Protein AF-A0A8H9CF21-F1 (afdb_monomer_lite)

Radius of gyration: 27.63 Å; chains: 1; bounding box: 59×30×73 Å

Secondary structure (DSSP, 8-state):
------PPP------S-----------S-----EEEEEEE-TTS-EEEEEEEESS-EEEEE-EE-TTSS-EESSPPPTTSB-TT--B-EETTTEE--B-TTS-B-

Foldseek 3Di:
DDDDDDDDDDDDPDPDDDDDDDDDPPPDPDDWDKDWDWDADPVRATAKIWIDTPVDTDIAGWDADPPDRDTDSDHDDPQQADPVGHGQADPVPGGWDADPVGDTD

Sequence (105 aa):
MTYIFRLGIVNSTTTQPTIIKIKRNSIMNALELYHQTYTYDTSNNLTHLSHQANSNTWQQTIVIHPHNNRGTETPQSTTDFDTNGNLLTLNNIGTLRWHYNNTLN

Structure (mmCIF, N/CA/C/O backbone):
data_AF-A0A8H9CF21-F1
#
_entry.id   AF-A0A8H9CF21-F1
#
loop_
_atom_site.group_PDB
_atom_site.id
_atom_site.type_symbol
_atom_site.label_atom_id
_atom_site.label_alt_id
_atom_site.label_comp_id
_atom_site.label_asym_id
_atom_site.label_entity_id
_atom_site.label_seq_id
_atom_site.pdbx_PDB_ins_code
_atom_site.Cartn_x
_atom_site.Cartn_y
_atom_site.Cartn_z
_atom_site.occupancy
_atom_site.B_iso_or_equiv
_atom_site.auth_seq_id
_atom_site.auth_comp_id
_atom_site.auth_asym_id
_atom_site.auth_atom_id
_atom_site.pdbx_PDB_model_num
ATOM 1 N N . MET A 1 1 ? -38.215 2.826 19.247 1.00 36.28 1 MET A N 1
ATOM 2 C CA . MET A 1 1 ? -37.786 1.411 19.207 1.00 36.28 1 MET A CA 1
ATOM 3 C C . MET A 1 1 ? -38.054 0.777 20.555 1.00 36.28 1 MET A C 1
ATOM 5 O O . MET A 1 1 ? -37.335 1.040 21.510 1.00 36.28 1 MET A O 1
ATOM 9 N N . THR A 1 2 ? -39.161 0.043 20.645 1.00 25.80 2 THR A N 1
ATOM 10 C CA . THR A 1 2 ? -39.684 -0.534 21.889 1.00 25.80 2 THR A CA 1
ATOM 11 C C . THR A 1 2 ? -39.123 -1.939 22.060 1.00 25.80 2 THR A C 1
ATOM 13 O O . THR A 1 2 ? -39.404 -2.806 21.238 1.00 25.80 2 THR A O 1
ATOM 16 N N . TYR A 1 3 ? -38.337 -2.170 23.111 1.00 32.84 3 TYR A N 1
ATOM 17 C CA . TYR A 1 3 ? -37.845 -3.506 23.448 1.00 32.84 3 TYR A CA 1
ATOM 18 C C . TYR A 1 3 ? -38.689 -4.087 24.581 1.00 32.84 3 TYR A C 1
ATOM 20 O O . TYR A 1 3 ? -38.646 -3.614 25.715 1.00 32.84 3 TYR A O 1
ATOM 28 N N . ILE A 1 4 ? -39.482 -5.104 24.246 1.00 31.12 4 ILE A N 1
ATOM 29 C CA . ILE A 1 4 ? -40.265 -5.891 25.198 1.00 31.12 4 ILE A CA 1
ATOM 30 C C . ILE A 1 4 ? -39.349 -6.993 25.736 1.00 31.12 4 ILE A C 1
ATOM 32 O O . ILE A 1 4 ? -38.993 -7.917 25.007 1.00 31.12 4 ILE A O 1
ATOM 36 N N . PHE A 1 5 ? -38.972 -6.916 27.011 1.00 41.59 5 PHE A N 1
ATOM 37 C CA . PHE A 1 5 ? -38.285 -8.009 27.698 1.00 41.59 5 PHE A CA 1
ATOM 38 C C . PHE A 1 5 ? -39.333 -8.895 28.378 1.00 41.59 5 PHE A C 1
ATOM 40 O O . PHE A 1 5 ? -40.083 -8.428 29.235 1.00 41.59 5 PHE A O 1
ATOM 47 N N . ARG A 1 6 ? -39.416 -10.172 27.977 1.00 39.97 6 ARG A N 1
ATOM 48 C CA . ARG A 1 6 ? -40.271 -11.162 28.649 1.00 39.97 6 ARG A CA 1
ATOM 49 C C . ARG A 1 6 ? -39.769 -11.363 30.079 1.00 39.97 6 ARG A C 1
ATOM 51 O O . ARG A 1 6 ? -38.668 -11.865 30.289 1.00 39.97 6 ARG A O 1
ATOM 58 N N . LEU A 1 7 ? -40.595 -10.970 31.042 1.00 43.34 7 LEU A N 1
ATOM 59 C CA . LEU A 1 7 ? -40.376 -11.175 32.467 1.00 43.34 7 LEU A CA 1
ATOM 60 C C . LEU A 1 7 ? -40.761 -12.622 32.818 1.00 43.34 7 LEU A C 1
ATOM 62 O O . LEU A 1 7 ? -41.913 -13.016 32.645 1.00 43.34 7 LEU A O 1
ATOM 66 N N . GLY A 1 8 ? -39.801 -13.425 33.277 1.00 44.56 8 GLY A N 1
ATOM 67 C CA . GLY A 1 8 ? -40.102 -14.702 33.924 1.00 44.56 8 GLY A CA 1
ATOM 68 C C . GLY A 1 8 ? -40.789 -14.445 35.265 1.00 44.56 8 GLY A C 1
ATOM 69 O O . GLY A 1 8 ? -40.324 -13.615 36.045 1.00 44.56 8 GLY A O 1
ATOM 70 N N . ILE A 1 9 ? -41.909 -15.122 35.516 1.00 42.62 9 ILE A N 1
ATOM 71 C CA . ILE A 1 9 ? -42.675 -15.000 36.760 1.00 42.62 9 ILE A CA 1
ATOM 72 C C . ILE A 1 9 ? -41.874 -15.651 37.896 1.00 42.62 9 ILE A C 1
ATOM 74 O O . ILE A 1 9 ? -41.609 -16.850 37.859 1.00 42.62 9 ILE A O 1
ATOM 78 N N . VAL A 1 10 ? -41.514 -14.868 38.914 1.00 47.31 10 VAL A N 1
ATOM 79 C CA . VAL A 1 10 ? -41.024 -15.372 40.203 1.00 47.31 10 VAL A CA 1
ATOM 80 C C . VAL A 1 10 ? -42.169 -15.231 41.201 1.00 47.31 10 VAL A C 1
ATOM 82 O O . VAL A 1 10 ? -42.561 -14.116 41.538 1.00 47.31 10 VAL A O 1
ATOM 85 N N . ASN A 1 11 ? -42.722 -16.352 41.667 1.00 42.44 11 ASN A N 1
ATOM 86 C CA . ASN A 1 11 ? -43.671 -16.350 42.779 1.00 42.44 11 ASN A CA 1
ATOM 87 C C . ASN A 1 11 ? -42.895 -16.054 44.070 1.00 42.44 11 ASN A C 1
ATOM 89 O O . ASN A 1 11 ? -42.197 -16.929 44.579 1.00 42.44 11 ASN A O 1
ATOM 93 N N . SER A 1 12 ? -42.992 -14.825 44.582 1.00 47.91 12 SER A N 1
ATOM 94 C CA . SER A 1 12 ? -42.452 -14.451 45.893 1.00 47.91 12 SER A CA 1
ATOM 95 C C . SER A 1 12 ? -43.596 -14.279 46.889 1.00 47.91 12 SER A C 1
ATOM 97 O O . SER A 1 12 ? -44.465 -13.434 46.694 1.00 47.91 12 SER A O 1
ATOM 99 N N . THR A 1 13 ? -43.600 -15.061 47.970 1.00 52.84 13 THR A N 1
ATOM 100 C CA . THR A 1 13 ? -44.532 -14.910 49.105 1.00 52.84 13 THR A CA 1
ATOM 101 C C . THR A 1 13 ? -44.025 -13.909 50.149 1.00 52.84 13 THR A C 1
ATOM 103 O O . THR A 1 13 ? -44.499 -13.904 51.283 1.00 52.84 13 THR A O 1
ATOM 106 N N . THR A 1 14 ? -43.055 -13.058 49.801 1.00 51.09 14 THR A N 1
ATOM 107 C CA . THR A 1 14 ? -42.515 -12.030 50.697 1.00 51.09 14 THR A CA 1
ATOM 108 C C . THR A 1 14 ? -42.726 -10.640 50.098 1.00 51.09 14 THR A C 1
ATOM 110 O O . THR A 1 14 ? -42.430 -10.386 48.932 1.00 51.09 14 THR A O 1
ATOM 113 N N . THR A 1 15 ? -43.250 -9.716 50.906 1.00 53.44 15 THR A N 1
ATOM 114 C CA . THR A 1 15 ? -43.534 -8.313 50.547 1.0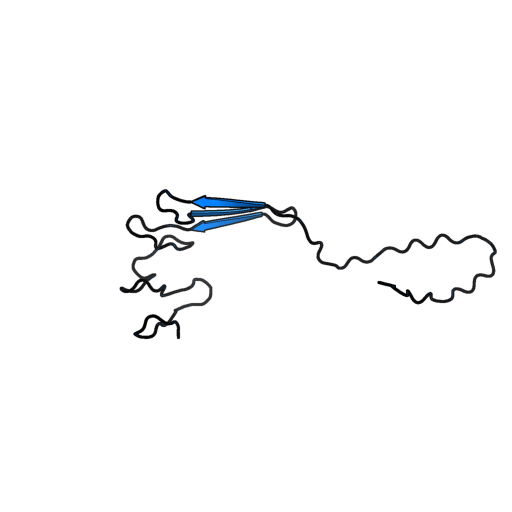0 53.44 15 THR A CA 1
ATOM 115 C C . THR A 1 15 ? -42.288 -7.418 50.546 1.00 53.44 15 THR A C 1
ATOM 117 O O . THR A 1 15 ? -42.407 -6.194 50.539 1.00 53.44 15 THR A O 1
ATOM 120 N N . GLN A 1 16 ? -41.080 -7.993 50.545 1.00 47.12 16 GLN A N 1
ATOM 121 C CA . GLN A 1 16 ? -39.852 -7.205 50.458 1.00 47.12 16 GLN A CA 1
ATOM 122 C C . GLN A 1 16 ? -39.487 -6.894 48.997 1.00 47.12 16 GLN A C 1
ATOM 124 O O . GLN A 1 16 ? -39.464 -7.802 48.160 1.00 47.12 16 GLN A O 1
ATOM 129 N N . PRO A 1 17 ? -39.141 -5.633 48.674 1.00 51.16 17 PRO A N 1
ATOM 130 C CA . PRO A 1 17 ? -38.666 -5.276 47.346 1.00 51.16 17 PRO A CA 1
ATOM 131 C C . PRO A 1 17 ? -37.361 -6.021 47.046 1.00 51.16 17 PRO A C 1
ATOM 133 O O . PRO A 1 17 ? -36.336 -5.807 47.689 1.00 51.16 17 PRO A O 1
ATOM 136 N N . THR A 1 18 ? -37.395 -6.906 46.052 1.00 58.28 18 THR A N 1
ATOM 137 C CA . THR A 1 18 ? -36.201 -7.614 45.583 1.00 58.28 18 THR A CA 1
ATOM 138 C C . THR A 1 18 ? -35.512 -6.770 44.512 1.00 58.28 18 THR A C 1
ATOM 140 O O . THR A 1 18 ? -36.077 -6.529 43.446 1.00 58.28 18 THR A O 1
ATOM 143 N N . ILE A 1 19 ? -34.283 -6.314 44.774 1.00 67.38 19 ILE A N 1
ATOM 144 C CA . ILE A 1 19 ? -33.466 -5.616 43.771 1.00 67.38 19 ILE A CA 1
ATOM 145 C C . ILE A 1 19 ? -32.890 -6.652 42.801 1.00 67.38 19 ILE A C 1
ATOM 147 O O . ILE A 1 19 ? -31.943 -7.368 43.125 1.00 67.38 19 ILE A O 1
ATOM 151 N N . ILE A 1 20 ? -33.436 -6.713 41.587 1.00 61.03 20 ILE A N 1
ATOM 152 C CA . ILE A 1 20 ? -32.911 -7.562 40.513 1.00 61.03 20 ILE A CA 1
ATOM 153 C C . ILE A 1 20 ? -31.777 -6.809 39.803 1.00 61.03 20 ILE A C 1
ATOM 155 O O . ILE A 1 20 ? -32.013 -5.906 39.000 1.00 61.03 20 ILE A O 1
ATOM 159 N N . LYS A 1 21 ? -30.522 -7.183 40.079 1.00 58.03 21 LYS A N 1
ATOM 160 C CA . LYS A 1 21 ? -29.361 -6.718 39.302 1.00 58.03 21 LYS A CA 1
ATOM 161 C C . LYS A 1 21 ? -29.277 -7.506 37.994 1.00 58.03 21 LYS A C 1
ATOM 163 O O . LYS A 1 21 ? -28.748 -8.613 37.959 1.00 58.03 21 LYS A O 1
ATOM 168 N N . ILE A 1 22 ? -29.777 -6.926 36.905 1.00 62.47 22 ILE A N 1
ATOM 169 C CA . ILE A 1 22 ? -29.616 -7.490 35.559 1.00 62.47 22 ILE A CA 1
ATOM 170 C C . ILE A 1 22 ? -28.200 -7.161 35.067 1.00 62.47 22 ILE A C 1
ATOM 172 O O . ILE A 1 22 ? -27.915 -6.028 34.678 1.00 62.47 22 ILE A O 1
ATOM 176 N N . LYS A 1 23 ? -27.294 -8.145 35.078 1.00 58.62 23 LYS A N 1
ATOM 177 C CA . LYS A 1 23 ? -25.984 -8.023 34.422 1.00 58.62 23 LYS A CA 1
ATOM 178 C C . LYS A 1 23 ? -26.201 -8.194 32.918 1.00 58.62 23 LYS A C 1
ATOM 180 O O . LYS A 1 23 ? -26.551 -9.279 32.465 1.00 58.62 23 LYS A O 1
ATOM 185 N N . ARG A 1 24 ? -26.042 -7.123 32.134 1.00 58.91 24 ARG A N 1
ATOM 186 C CA . ARG A 1 24 ? -26.064 -7.235 30.668 1.00 58.91 24 ARG A CA 1
ATOM 187 C C . ARG A 1 24 ? -24.845 -8.051 30.236 1.00 58.91 24 ARG A C 1
ATOM 189 O O . ARG A 1 24 ? -23.717 -7.599 30.417 1.00 58.91 24 ARG A O 1
ATOM 196 N N . ASN A 1 25 ? -25.062 -9.230 29.661 1.00 52.62 25 ASN A N 1
ATOM 197 C CA . ASN A 1 25 ? -24.015 -9.943 28.934 1.00 52.62 25 ASN A CA 1
ATOM 198 C C . ASN A 1 25 ? -23.772 -9.205 27.613 1.00 52.62 25 ASN A C 1
ATOM 200 O O . ASN A 1 25 ? -24.457 -9.444 26.624 1.00 52.62 25 ASN A O 1
ATOM 204 N N . SER A 1 26 ? -22.828 -8.265 27.613 1.00 55.22 26 SER A N 1
ATOM 205 C CA . SER A 1 26 ? -22.409 -7.566 26.399 1.00 55.22 26 SER A CA 1
ATOM 206 C C . SER A 1 26 ? -21.396 -8.424 25.646 1.00 55.22 26 SER A C 1
ATOM 208 O O . SER A 1 26 ? -20.199 -8.182 25.731 1.00 55.22 26 SER A O 1
ATOM 210 N N . ILE A 1 27 ? -21.870 -9.430 24.910 1.00 56.41 27 ILE A N 1
ATOM 211 C CA . ILE A 1 27 ? -21.093 -10.015 23.804 1.00 56.41 27 ILE A CA 1
ATOM 212 C C . ILE A 1 27 ? -21.446 -9.234 22.532 1.00 56.41 27 ILE A C 1
ATOM 214 O O . ILE A 1 27 ? -21.992 -9.759 21.571 1.00 56.41 27 ILE A O 1
ATOM 218 N N . MET A 1 28 ? -21.213 -7.925 22.577 1.00 53.16 28 MET A N 1
ATOM 219 C CA . MET A 1 28 ? -21.083 -7.094 21.388 1.00 53.16 28 MET A CA 1
ATOM 220 C C . MET A 1 28 ? -19.600 -6.782 21.297 1.00 53.16 28 MET A C 1
ATOM 222 O O . MET A 1 28 ? -19.044 -6.313 22.291 1.00 53.16 28 MET A O 1
ATOM 226 N N . ASN A 1 29 ? -18.962 -7.046 20.154 1.00 61.50 29 ASN A N 1
ATOM 227 C CA . ASN A 1 29 ? -17.642 -6.484 19.879 1.00 61.50 29 ASN A CA 1
ATOM 228 C C . ASN A 1 29 ? -17.744 -4.983 20.148 1.00 61.50 29 ASN A C 1
ATOM 230 O O . ASN A 1 29 ? -18.498 -4.286 19.466 1.00 61.50 29 ASN A O 1
ATOM 234 N N . ALA A 1 30 ? -17.088 -4.514 21.208 1.00 72.81 30 ALA A N 1
ATOM 235 C CA . ALA A 1 30 ? -17.119 -3.110 21.558 1.00 72.81 30 ALA A CA 1
ATOM 236 C C . ALA A 1 30 ? -16.475 -2.357 20.393 1.00 72.81 30 ALA A C 1
ATOM 238 O O . ALA A 1 30 ? -15.298 -2.557 20.106 1.00 72.81 30 ALA A O 1
ATOM 239 N N . LEU A 1 31 ? -17.264 -1.548 19.684 1.00 84.19 31 LEU A N 1
ATOM 240 C CA . LEU A 1 31 ? -16.705 -0.594 18.740 1.00 84.19 31 LEU A CA 1
ATOM 241 C C . LEU A 1 31 ? -15.838 0.363 19.552 1.00 84.19 31 LEU A C 1
ATOM 243 O O . LEU A 1 31 ? -16.320 0.981 20.503 1.00 84.19 31 LEU A O 1
ATOM 247 N N . GLU A 1 32 ? -14.569 0.461 19.188 1.00 92.06 32 GLU A N 1
ATOM 248 C CA . GLU A 1 32 ? -13.648 1.410 19.789 1.00 92.06 32 GLU A CA 1
ATOM 249 C C . GLU A 1 32 ? -13.144 2.405 18.750 1.00 92.06 32 GLU A C 1
ATOM 251 O O . GLU A 1 32 ? -13.138 2.141 17.545 1.00 92.06 32 GLU A O 1
ATOM 256 N N . LEU A 1 33 ? -12.737 3.574 19.236 1.00 94.56 33 LEU A N 1
ATOM 257 C CA . LEU A 1 33 ? -12.056 4.561 18.416 1.00 94.56 33 LEU A CA 1
ATOM 258 C C . LEU A 1 33 ? -10.618 4.110 18.174 1.00 94.56 33 LEU A C 1
ATOM 260 O O . LEU A 1 33 ? -9.962 3.576 19.068 1.00 94.56 33 LEU A O 1
ATOM 264 N N . TYR A 1 34 ? -10.123 4.403 16.981 1.00 97.00 34 TYR A N 1
ATOM 265 C CA . TYR A 1 34 ? -8.723 4.246 16.628 1.00 97.00 34 TYR A CA 1
ATOM 266 C C . TYR A 1 34 ? -8.217 5.523 15.955 1.00 97.00 34 TYR A C 1
ATOM 268 O O . TYR A 1 34 ? -8.997 6.353 15.481 1.00 97.00 34 TYR A O 1
ATOM 276 N N . HIS A 1 35 ? -6.900 5.663 15.894 1.00 97.62 35 HIS A N 1
ATOM 277 C CA . HIS A 1 35 ? -6.209 6.697 15.143 1.00 97.62 35 HIS A CA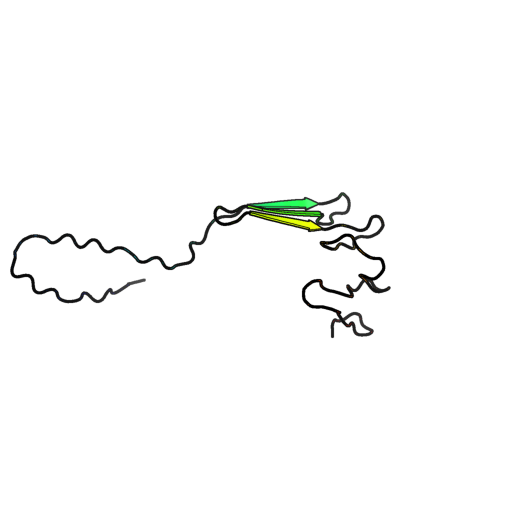 1
ATOM 278 C C . HIS A 1 35 ? -5.262 6.051 14.132 1.00 97.62 35 HIS A C 1
ATOM 280 O O . HIS A 1 35 ? -4.633 5.032 14.425 1.00 97.62 35 HIS A O 1
ATOM 286 N N . GLN A 1 36 ? -5.153 6.647 12.945 1.00 98.50 36 GLN A N 1
ATOM 287 C CA . GLN A 1 36 ? -4.182 6.241 11.937 1.00 98.50 36 GLN A CA 1
ATOM 288 C C . GLN A 1 36 ? -3.338 7.425 11.495 1.00 98.50 36 GLN A C 1
ATOM 290 O O . GLN A 1 36 ? -3.860 8.498 11.199 1.00 98.50 36 GLN A O 1
ATOM 295 N N . THR A 1 37 ? -2.034 7.192 11.419 1.00 98.62 37 THR A N 1
ATOM 296 C CA . THR A 1 37 ? -1.063 8.157 10.908 1.00 98.62 37 THR A CA 1
ATOM 297 C C . THR A 1 37 ? -0.476 7.621 9.613 1.00 98.62 37 THR A C 1
ATOM 299 O O . THR A 1 37 ? -0.054 6.465 9.560 1.00 98.62 37 THR A O 1
ATOM 302 N N . TYR A 1 38 ? -0.432 8.476 8.593 1.00 98.62 38 TYR A N 1
ATOM 303 C CA . TYR A 1 38 ? 0.067 8.163 7.259 1.00 98.62 38 TYR A CA 1
ATOM 304 C C . TYR A 1 38 ? 1.290 9.028 6.965 1.00 98.62 38 TYR A C 1
ATOM 306 O O . TYR A 1 38 ? 1.230 10.248 7.128 1.00 98.62 38 TYR A O 1
ATOM 314 N N . THR A 1 39 ? 2.371 8.406 6.508 1.00 98.62 39 THR A N 1
ATOM 315 C CA . THR A 1 39 ? 3.586 9.102 6.074 1.00 98.62 39 THR A CA 1
ATOM 316 C C . THR A 1 39 ? 3.766 8.900 4.582 1.00 98.62 39 THR A C 1
ATOM 318 O O . THR A 1 39 ? 3.693 7.770 4.098 1.00 98.62 39 THR A O 1
ATOM 321 N N . TYR A 1 40 ? 4.025 9.991 3.869 1.00 98.38 40 TYR A N 1
ATOM 322 C CA . TYR A 1 40 ? 4.249 9.987 2.430 1.00 98.38 40 TYR A CA 1
ATOM 323 C C . TYR A 1 40 ? 5.667 10.457 2.112 1.00 98.38 40 TYR A C 1
ATOM 325 O O . TYR A 1 40 ? 6.239 11.260 2.855 1.00 98.38 40 TYR A O 1
ATOM 333 N N . ASP A 1 41 ? 6.236 9.952 1.020 1.00 97.12 41 ASP A N 1
ATOM 334 C CA . ASP A 1 41 ? 7.454 10.521 0.443 1.00 97.12 41 ASP A CA 1
ATOM 335 C C . ASP A 1 41 ? 7.164 11.825 -0.332 1.00 97.12 41 ASP A C 1
ATOM 337 O O . ASP A 1 41 ? 6.027 12.292 -0.428 1.00 97.12 41 ASP A O 1
ATOM 341 N N . THR A 1 42 ? 8.204 12.433 -0.907 1.00 97.19 42 THR A N 1
ATOM 342 C CA . THR A 1 42 ? 8.091 13.676 -1.692 1.00 97.19 42 THR A CA 1
ATOM 343 C C . THR A 1 42 ? 7.339 13.514 -3.015 1.00 97.19 42 THR A C 1
ATOM 345 O O . THR A 1 42 ? 6.967 14.517 -3.622 1.00 97.19 42 THR A O 1
ATOM 348 N N . SER A 1 43 ? 7.117 12.278 -3.466 1.00 96.50 43 SER A N 1
ATOM 349 C CA . SER A 1 43 ? 6.383 11.938 -4.691 1.00 96.50 43 SER A CA 1
ATOM 350 C C . SER A 1 43 ? 4.946 11.488 -4.406 1.00 96.50 43 SER A C 1
ATOM 352 O O . SER A 1 43 ? 4.253 11.043 -5.319 1.00 96.50 43 SER A O 1
ATOM 354 N N . ASN A 1 44 ? 4.481 11.655 -3.162 1.00 97.56 44 ASN A N 1
ATOM 355 C CA . ASN A 1 44 ? 3.163 11.261 -2.664 1.00 97.56 44 ASN A CA 1
ATOM 356 C C . ASN A 1 44 ? 2.910 9.743 -2.615 1.00 97.56 44 ASN A C 1
ATOM 358 O O . ASN A 1 44 ? 1.753 9.319 -2.601 1.00 97.56 44 ASN A O 1
ATOM 362 N N . ASN A 1 45 ? 3.950 8.912 -2.535 1.00 97.25 45 ASN A N 1
ATOM 363 C CA . ASN A 1 45 ? 3.776 7.489 -2.243 1.00 97.25 45 ASN A CA 1
ATOM 364 C C . ASN A 1 45 ? 3.630 7.278 -0.730 1.00 97.25 45 ASN A C 1
ATOM 366 O O . ASN A 1 45 ? 4.386 7.858 0.051 1.00 97.25 45 ASN A O 1
ATOM 370 N N . LEU A 1 46 ? 2.686 6.434 -0.303 1.00 97.94 46 LEU A N 1
ATOM 371 C CA . LEU A 1 46 ? 2.563 6.023 1.100 1.00 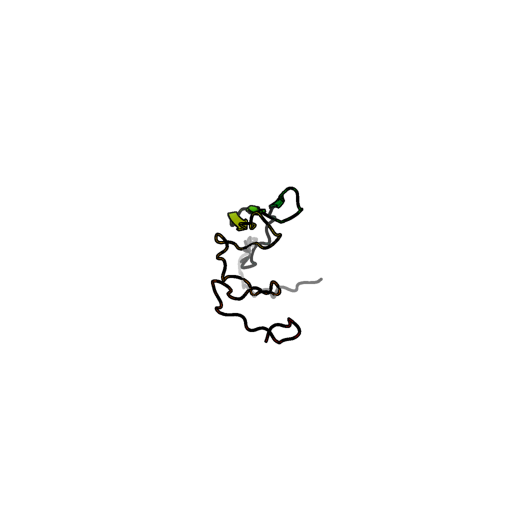97.94 46 LEU A CA 1
ATOM 372 C C . LEU A 1 46 ? 3.764 5.145 1.476 1.00 97.94 46 LEU A C 1
ATOM 374 O O . LEU A 1 46 ? 3.977 4.107 0.857 1.00 97.94 46 LEU A O 1
ATOM 378 N N . THR A 1 47 ? 4.518 5.537 2.501 1.00 97.56 47 THR A N 1
ATOM 379 C CA . THR A 1 47 ? 5.697 4.796 2.986 1.00 97.56 47 THR A CA 1
ATOM 380 C C . THR A 1 47 ? 5.456 4.136 4.336 1.00 97.56 47 THR A C 1
ATOM 382 O O . THR A 1 47 ? 5.986 3.057 4.595 1.00 97.56 47 THR A O 1
ATOM 385 N N . HIS A 1 48 ? 4.620 4.740 5.186 1.00 98.19 48 HIS A N 1
ATOM 386 C CA . HIS A 1 48 ? 4.257 4.168 6.480 1.00 98.19 48 HIS A CA 1
ATOM 387 C C . HIS A 1 48 ? 2.790 4.407 6.827 1.00 98.19 48 HIS A C 1
ATOM 389 O O . HIS A 1 48 ? 2.267 5.510 6.662 1.00 98.19 48 HIS A O 1
ATOM 395 N N . LEU A 1 49 ? 2.165 3.380 7.395 1.00 98.31 49 LEU A N 1
ATOM 396 C CA . LEU A 1 49 ? 0.856 3.435 8.031 1.00 98.31 49 LEU A CA 1
ATOM 397 C C . LEU A 1 49 ? 0.992 2.914 9.459 1.00 98.31 49 LEU A C 1
ATOM 399 O O . LEU A 1 49 ? 1.395 1.776 9.679 1.00 98.31 49 LEU A O 1
ATOM 403 N N . SER A 1 50 ? 0.647 3.748 10.432 1.00 98.44 50 SER A N 1
ATOM 404 C CA . SER A 1 50 ? 0.575 3.360 11.839 1.00 98.44 50 SER A CA 1
ATOM 405 C C . SER A 1 50 ? -0.876 3.371 12.291 1.00 98.44 50 SER A C 1
ATOM 407 O O . SER A 1 50 ? -1.567 4.371 12.096 1.00 98.44 50 SER A O 1
ATOM 409 N N . HIS A 1 51 ? -1.333 2.279 12.893 1.00 98.06 51 HIS A N 1
ATOM 410 C CA . HIS A 1 51 ? -2.653 2.140 13.495 1.00 98.06 51 HIS A CA 1
ATOM 411 C C . HIS A 1 51 ? -2.522 2.024 15.011 1.00 98.06 51 HIS A C 1
ATOM 413 O O . HIS A 1 51 ? -1.757 1.200 15.510 1.00 98.06 51 HIS A O 1
ATOM 419 N N . GLN A 1 52 ? -3.316 2.808 15.735 1.00 97.88 52 GLN A N 1
ATOM 420 C CA . GLN A 1 52 ? -3.370 2.806 17.190 1.00 97.88 52 GLN A CA 1
ATOM 421 C C . GLN A 1 52 ? -4.823 2.756 17.661 1.00 97.88 52 GLN A C 1
ATOM 423 O O . GLN A 1 52 ? -5.589 3.689 17.426 1.00 97.88 52 GLN A O 1
ATOM 428 N N . ALA A 1 53 ? -5.175 1.702 18.385 1.00 95.81 53 ALA A N 1
ATOM 429 C CA . ALA A 1 53 ? -6.417 1.573 19.136 1.00 95.81 53 ALA A CA 1
ATOM 430 C C . ALA A 1 53 ? -6.101 1.049 20.549 1.00 95.81 53 ALA A C 1
ATOM 432 O O . ALA A 1 53 ? -4.939 0.766 20.851 1.00 95.81 53 ALA A O 1
ATOM 433 N N . ASN A 1 54 ? -7.089 0.937 21.443 1.00 92.62 54 ASN A N 1
ATOM 434 C CA . ASN A 1 54 ? -6.818 0.365 22.769 1.00 92.62 54 ASN A CA 1
ATOM 435 C C . ASN A 1 54 ? -6.660 -1.158 22.694 1.00 92.62 54 ASN A C 1
ATOM 437 O O . ASN A 1 54 ? -5.912 -1.728 23.485 1.00 92.62 54 ASN A O 1
ATOM 441 N N . SER A 1 55 ? -7.348 -1.818 21.756 1.00 92.44 55 SER A N 1
ATOM 442 C CA . SER A 1 55 ? -7.250 -3.268 21.584 1.00 92.44 55 SER A CA 1
ATOM 443 C C . SER A 1 55 ? -5.998 -3.710 20.832 1.00 92.44 55 SER A C 1
ATOM 445 O O . SER A 1 55 ? -5.507 -4.811 21.085 1.00 92.44 55 SER A O 1
ATOM 447 N N . ASN A 1 56 ? -5.487 -2.895 19.902 1.00 94.50 56 ASN A N 1
ATOM 448 C CA . ASN A 1 56 ? -4.357 -3.274 19.063 1.00 94.50 56 ASN A CA 1
ATOM 449 C C . ASN A 1 56 ? -3.592 -2.064 18.506 1.00 94.50 56 ASN A C 1
ATOM 451 O O . ASN A 1 56 ? -4.168 -1.025 18.178 1.00 94.50 56 ASN A O 1
ATOM 455 N N . THR A 1 57 ? -2.293 -2.265 18.314 1.00 96.94 57 THR A N 1
ATOM 456 C CA . THR A 1 57 ? -1.389 -1.349 17.621 1.00 96.94 57 THR A CA 1
ATOM 457 C C . THR A 1 57 ? -0.618 -2.138 16.579 1.00 96.94 57 THR A C 1
ATOM 459 O O . THR A 1 57 ? -0.003 -3.154 16.899 1.00 96.94 57 THR A O 1
ATOM 462 N N . TRP A 1 58 ? -0.605 -1.656 15.339 1.00 97.88 58 TRP A N 1
ATOM 463 C CA . TRP A 1 58 ? 0.197 -2.254 14.274 1.00 97.88 58 TRP A CA 1
ATOM 464 C C . TRP A 1 58 ? 0.749 -1.188 13.337 1.00 97.88 58 TRP A C 1
ATOM 466 O O . TRP A 1 58 ? 0.251 -0.063 13.271 1.00 97.88 58 TRP A O 1
ATOM 476 N N . GLN A 1 59 ? 1.806 -1.552 12.620 1.00 97.25 59 GLN A N 1
ATOM 477 C CA . GLN A 1 59 ? 2.458 -0.693 11.644 1.00 97.25 59 GLN A CA 1
ATOM 478 C C . GLN A 1 59 ? 2.685 -1.465 10.351 1.00 97.25 59 GLN A C 1
ATOM 480 O O . GLN A 1 59 ? 2.978 -2.659 10.375 1.00 97.25 59 GLN A O 1
ATOM 485 N N . GLN A 1 60 ? 2.566 -0.759 9.237 1.00 95.81 60 GLN A N 1
ATOM 486 C CA . GLN A 1 60 ? 2.890 -1.241 7.907 1.00 95.81 60 GLN A CA 1
ATOM 487 C C . GLN A 1 60 ? 3.908 -0.281 7.298 1.00 95.81 60 GLN A C 1
ATOM 489 O O . GLN A 1 60 ? 3.717 0.937 7.308 1.00 95.81 60 GLN A O 1
ATOM 494 N N . THR A 1 61 ? 4.991 -0.845 6.778 1.00 96.06 61 THR A N 1
ATOM 495 C CA . THR A 1 61 ? 6.027 -0.115 6.048 1.00 96.06 61 THR A CA 1
ATOM 496 C C . THR A 1 61 ? 5.994 -0.583 4.607 1.00 96.06 61 THR A C 1
ATOM 498 O O . THR A 1 61 ? 5.979 -1.784 4.353 1.00 96.06 61 THR A O 1
ATOM 501 N N . ILE A 1 62 ? 5.984 0.363 3.677 1.00 95.00 62 ILE A N 1
ATOM 502 C CA . ILE A 1 62 ? 5.995 0.106 2.242 1.00 95.00 62 ILE A CA 1
ATOM 503 C C . ILE A 1 62 ? 7.328 0.625 1.713 1.00 95.00 62 ILE A C 1
ATOM 505 O O . 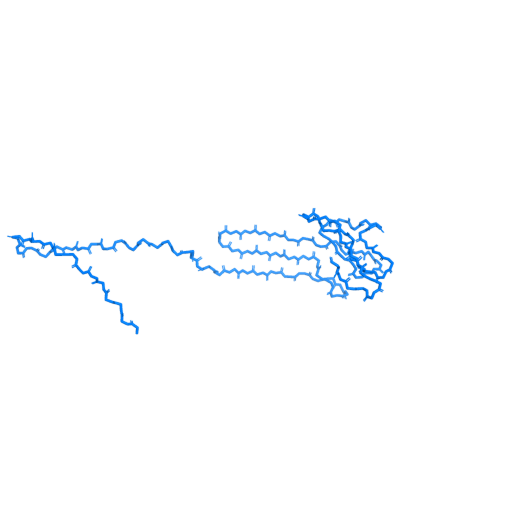ILE A 1 62 ? 7.638 1.813 1.813 1.00 95.00 62 ILE A O 1
ATOM 509 N N . VAL A 1 63 ? 8.135 -0.280 1.169 1.00 94.00 63 VAL A N 1
ATOM 510 C CA . VAL A 1 63 ? 9.421 0.053 0.562 1.00 94.00 63 VAL A CA 1
ATOM 511 C C . VAL A 1 63 ? 9.169 0.496 -0.872 1.00 94.00 63 VAL A C 1
ATOM 513 O O . VAL A 1 63 ? 8.831 -0.324 -1.721 1.00 94.00 63 VAL A O 1
ATOM 516 N N . ILE A 1 64 ? 9.334 1.792 -1.133 1.00 93.88 64 ILE A N 1
ATOM 517 C CA . ILE A 1 64 ? 9.217 2.372 -2.474 1.00 93.88 64 ILE A CA 1
ATOM 518 C C . ILE A 1 64 ? 10.547 2.223 -3.212 1.00 93.88 64 ILE A C 1
ATOM 520 O O . ILE A 1 64 ? 11.617 2.494 -2.662 1.00 93.88 64 ILE A O 1
ATOM 524 N N . HIS A 1 65 ? 10.490 1.784 -4.466 1.00 91.00 65 HIS A N 1
ATOM 525 C CA . HIS A 1 65 ? 11.674 1.649 -5.299 1.00 91.00 65 HIS A CA 1
ATOM 526 C C . HIS A 1 65 ? 12.299 3.029 -5.605 1.00 91.00 65 HIS A C 1
ATOM 528 O O . HIS A 1 65 ? 11.579 3.960 -5.953 1.00 91.00 65 HIS A O 1
ATOM 534 N N . PRO A 1 66 ? 13.637 3.196 -5.591 1.00 88.88 66 PRO A N 1
ATOM 535 C CA . PRO A 1 66 ? 14.258 4.527 -5.707 1.00 88.88 66 PRO A CA 1
ATOM 536 C C . PRO A 1 66 ? 13.998 5.279 -7.023 1.00 88.88 66 PRO A C 1
ATOM 538 O O . PRO A 1 66 ? 14.221 6.482 -7.103 1.00 88.88 66 PRO A O 1
ATOM 541 N N . HIS A 1 67 ? 13.577 4.569 -8.072 1.00 90.19 67 HIS A N 1
ATOM 542 C CA . HIS A 1 67 ? 13.489 5.103 -9.436 1.00 90.19 67 HIS A CA 1
ATOM 543 C C . HIS A 1 67 ? 12.080 5.047 -10.046 1.00 90.19 67 HIS A C 1
ATOM 545 O O . HIS A 1 67 ? 11.922 5.325 -11.232 1.00 90.19 67 HIS A O 1
ATOM 551 N N . ASN A 1 68 ? 11.065 4.619 -9.290 1.00 91.50 68 ASN A N 1
ATOM 552 C CA . ASN A 1 68 ? 9.670 4.605 -9.738 1.00 91.50 68 ASN A CA 1
ATOM 553 C C . ASN A 1 68 ? 8.714 4.498 -8.536 1.00 91.50 68 ASN A C 1
ATOM 555 O O . ASN A 1 68 ? 9.140 4.219 -7.426 1.00 91.50 68 ASN A O 1
ATOM 559 N N . ASN A 1 69 ? 7.412 4.661 -8.768 1.00 95.00 69 ASN A N 1
ATOM 560 C CA . ASN A 1 69 ? 6.392 4.633 -7.710 1.00 95.00 69 ASN A CA 1
ATOM 561 C C . ASN A 1 69 ? 5.905 3.216 -7.346 1.00 95.00 69 ASN A C 1
ATOM 563 O O . ASN A 1 69 ? 4.785 3.048 -6.867 1.00 95.00 69 ASN A O 1
ATOM 567 N N . ARG A 1 70 ? 6.693 2.170 -7.625 1.00 94.81 70 ARG A N 1
ATOM 568 C CA . ARG A 1 70 ? 6.336 0.800 -7.232 1.00 94.81 70 ARG A CA 1
ATOM 569 C C . ARG A 1 70 ? 6.788 0.567 -5.797 1.00 94.81 70 ARG A C 1
ATOM 571 O O . ARG A 1 70 ? 7.884 0.974 -5.414 1.00 94.81 70 ARG A O 1
ATOM 578 N N . GLY A 1 71 ? 5.919 -0.057 -5.011 1.00 92.31 71 GLY A N 1
ATOM 579 C CA . GLY A 1 71 ? 6.155 -0.304 -3.599 1.00 92.31 71 GLY A CA 1
ATOM 580 C C . GLY A 1 71 ? 5.577 -1.629 -3.138 1.00 92.31 71 GLY A C 1
ATOM 581 O O . GLY A 1 71 ? 4.505 -2.039 -3.586 1.00 92.31 71 GLY A O 1
ATOM 582 N N . THR A 1 72 ? 6.291 -2.281 -2.229 1.00 91.81 72 THR A N 1
ATOM 583 C CA . THR A 1 72 ? 5.926 -3.563 -1.612 1.00 91.81 72 THR A CA 1
ATOM 584 C C . THR A 1 72 ? 6.265 -3.531 -0.119 1.00 91.81 72 THR A C 1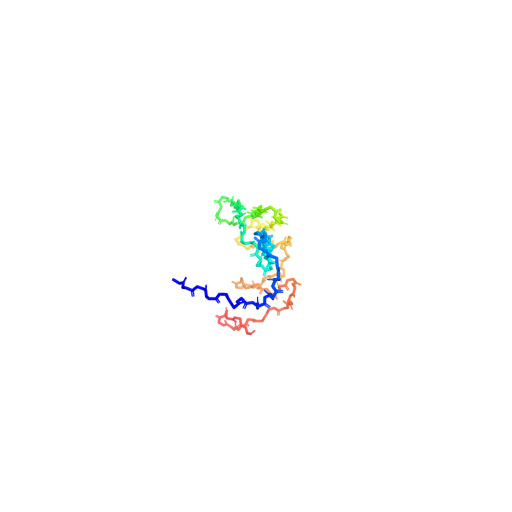
ATOM 586 O O . THR A 1 72 ? 7.102 -2.743 0.314 1.00 91.81 72 THR A O 1
ATOM 589 N N . GLU A 1 73 ? 5.620 -4.364 0.703 1.00 89.25 73 GLU A N 1
ATOM 590 C CA . GLU A 1 73 ? 5.897 -4.406 2.157 1.00 89.25 73 GLU A CA 1
ATOM 591 C C . GLU A 1 73 ? 7.293 -4.951 2.487 1.00 89.25 73 GLU A C 1
ATOM 593 O O . GLU A 1 73 ? 7.888 -4.634 3.515 1.00 89.25 73 GLU A O 1
ATOM 598 N N . THR A 1 74 ? 7.828 -5.771 1.591 1.00 81.81 74 THR A N 1
ATOM 599 C CA . THR A 1 74 ? 9.216 -6.222 1.603 1.00 81.81 74 THR A CA 1
ATOM 600 C C . THR A 1 74 ? 10.020 -5.415 0.590 1.00 81.81 74 THR A C 1
ATOM 602 O O . THR A 1 74 ? 9.436 -4.930 -0.380 1.00 81.81 74 THR A O 1
ATOM 605 N N . PRO A 1 75 ? 11.346 -5.273 0.755 1.00 76.00 75 PRO A N 1
ATOM 606 C CA . PRO A 1 75 ? 12.187 -4.655 -0.263 1.00 76.00 75 PRO A CA 1
ATOM 607 C C . PRO A 1 75 ? 11.925 -5.268 -1.638 1.00 76.00 75 PRO A C 1
ATOM 609 O O . PRO A 1 75 ? 11.979 -6.489 -1.788 1.00 76.00 75 PRO A O 1
ATOM 612 N N . GLN A 1 76 ? 11.610 -4.413 -2.610 1.00 72.56 76 GLN A N 1
ATOM 613 C CA . GLN A 1 76 ? 11.196 -4.853 -3.933 1.00 72.56 76 GLN A CA 1
ATOM 614 C C . GLN A 1 76 ? 12.325 -5.623 -4.638 1.00 72.56 76 GLN A C 1
ATOM 616 O O . GLN A 1 76 ? 13.442 -5.119 -4.786 1.00 72.56 76 GLN A O 1
ATOM 621 N N . SER A 1 77 ? 12.017 -6.822 -5.128 1.00 73.44 77 SER A N 1
ATOM 622 C CA . SER A 1 77 ? 12.846 -7.580 -6.063 1.00 73.44 77 SER A CA 1
ATOM 623 C C . SER A 1 77 ? 12.621 -7.093 -7.497 1.00 73.44 77 SER A C 1
ATOM 625 O O . SER A 1 77 ? 11.535 -6.649 -7.875 1.00 73.44 77 SER A O 1
ATOM 627 N N . THR A 1 78 ? 13.623 -7.247 -8.365 1.00 71.94 78 THR A N 1
ATOM 628 C CA . THR A 1 78 ? 13.502 -6.935 -9.805 1.00 71.94 78 THR A CA 1
ATOM 629 C C . THR A 1 78 ? 12.453 -7.788 -10.528 1.00 71.94 78 THR A C 1
ATOM 631 O O . THR A 1 78 ? 12.125 -7.507 -11.677 1.00 71.94 78 THR A O 1
ATOM 634 N N . THR A 1 79 ? 11.926 -8.815 -9.859 1.00 82.50 79 THR A N 1
ATOM 635 C CA . THR A 1 79 ? 10.952 -9.782 -10.386 1.00 82.50 79 THR A CA 1
ATOM 636 C C . THR A 1 79 ? 9.551 -9.627 -9.797 1.00 82.50 79 THR A C 1
ATOM 638 O O . THR A 1 79 ? 8.654 -10.378 -10.170 1.00 82.50 79 THR A O 1
ATOM 641 N N . ASP A 1 80 ? 9.328 -8.642 -8.921 1.00 90.44 80 ASP A N 1
ATOM 642 C CA . ASP A 1 80 ? 8.016 -8.444 -8.292 1.00 90.44 80 ASP A CA 1
ATOM 643 C C . ASP A 1 80 ? 6.978 -7.898 -9.267 1.00 90.44 80 ASP A C 1
ATOM 645 O O . ASP A 1 80 ? 5.782 -8.043 -9.036 1.00 90.44 80 ASP A O 1
ATOM 649 N N . PHE A 1 81 ? 7.417 -7.289 -10.366 1.00 94.69 81 PHE A N 1
ATOM 650 C CA . PHE A 1 81 ? 6.542 -6.698 -11.364 1.00 94.69 81 PHE A CA 1
ATOM 651 C C . PHE A 1 81 ? 6.972 -7.087 -12.775 1.00 94.69 81 PHE A C 1
ATOM 653 O O . PHE A 1 81 ? 8.163 -7.232 -13.051 1.00 94.69 81 PHE A O 1
ATOM 660 N N . ASP A 1 82 ? 6.010 -7.176 -13.688 1.00 94.44 82 ASP A N 1
ATOM 661 C CA . ASP A 1 82 ? 6.303 -7.310 -15.111 1.00 94.44 82 ASP A CA 1
ATOM 662 C C . ASP A 1 82 ? 6.761 -5.977 -15.743 1.00 94.44 82 ASP A C 1
ATOM 664 O O . ASP A 1 82 ? 6.836 -4.914 -15.104 1.00 94.44 82 ASP A O 1
ATOM 668 N N . THR A 1 83 ? 7.072 -6.038 -17.041 1.00 93.38 83 THR A N 1
ATOM 669 C CA . THR A 1 83 ? 7.507 -4.887 -17.843 1.00 93.38 83 THR A CA 1
ATOM 670 C C . THR A 1 83 ? 6.456 -3.775 -17.905 1.00 93.38 83 THR A C 1
ATOM 672 O O . THR A 1 83 ? 6.823 -2.602 -17.955 1.00 93.38 83 THR A O 1
ATOM 675 N N . ASN A 1 84 ? 5.165 -4.111 -17.836 1.00 95.12 84 ASN A N 1
ATOM 676 C CA . ASN A 1 84 ? 4.069 -3.140 -17.874 1.00 95.12 84 ASN A CA 1
ATOM 677 C C . ASN A 1 84 ? 3.790 -2.515 -16.500 1.00 95.12 84 ASN A C 1
ATOM 679 O O . ASN A 1 84 ? 3.188 -1.448 -16.414 1.00 95.12 84 ASN A O 1
ATOM 683 N N . GLY A 1 85 ? 4.278 -3.136 -15.429 1.00 94.31 85 GLY A N 1
ATOM 684 C CA . GLY A 1 85 ? 4.094 -2.674 -14.060 1.00 94.31 85 GLY A CA 1
ATOM 685 C C . GLY A 1 85 ? 3.010 -3.349 -13.272 1.00 94.31 85 GLY A C 1
ATOM 686 O O . GLY A 1 85 ? 2.635 -2.841 -12.218 1.00 94.31 85 GLY A O 1
ATOM 687 N N . ASN A 1 86 ? 2.580 -4.516 -13.724 1.00 96.31 86 ASN A N 1
ATOM 688 C CA . ASN A 1 86 ? 1.671 -5.338 -12.962 1.00 96.31 86 ASN A CA 1
ATOM 689 C C . ASN A 1 86 ? 2.449 -6.173 -11.939 1.00 96.31 86 ASN A C 1
ATOM 691 O O . ASN A 1 86 ? 3.488 -6.750 -12.265 1.00 96.31 86 ASN A O 1
ATOM 695 N N . LEU A 1 87 ? 1.950 -6.238 -10.704 1.00 95.31 87 LEU A N 1
ATOM 696 C CA . LEU A 1 87 ? 2.538 -7.048 -9.635 1.00 95.31 87 LEU A CA 1
ATOM 697 C C . LEU A 1 87 ? 2.408 -8.540 -9.978 1.00 95.31 87 LEU A C 1
ATOM 699 O O . LEU A 1 87 ? 1.333 -8.998 -10.350 1.00 95.31 87 LEU A O 1
ATOM 703 N N . LEU A 1 88 ? 3.480 -9.313 -9.840 1.00 95.19 88 LEU A N 1
ATOM 704 C CA . LEU A 1 88 ? 3.538 -10.724 -10.227 1.00 95.19 88 LEU A CA 1
ATOM 705 C C . LEU A 1 88 ? 3.295 -11.688 -9.069 1.00 95.19 88 LEU A C 1
ATOM 707 O O . LEU A 1 88 ? 2.899 -12.823 -9.318 1.00 95.19 88 LEU A O 1
ATOM 711 N N . THR A 1 89 ? 3.508 -11.271 -7.821 1.00 91.75 89 THR A N 1
ATOM 712 C CA . THR A 1 89 ? 3.322 -12.133 -6.645 1.00 91.75 89 THR A CA 1
ATOM 713 C C . THR A 1 89 ? 2.747 -11.347 -5.474 1.00 91.75 89 THR A C 1
ATOM 715 O O . THR A 1 89 ? 3.199 -10.246 -5.174 1.00 91.75 89 THR A O 1
ATOM 718 N N . LEU A 1 90 ? 1.772 -11.934 -4.780 1.00 89.31 90 LEU A N 1
ATOM 719 C CA . LEU A 1 90 ? 1.306 -11.477 -3.472 1.00 89.31 90 LEU A CA 1
ATOM 720 C C . LEU A 1 90 ? 1.788 -12.452 -2.400 1.00 89.31 90 LEU A C 1
ATOM 722 O O . LEU A 1 90 ? 1.481 -13.641 -2.480 1.00 89.31 90 LEU A O 1
ATOM 726 N N . ASN A 1 91 ? 2.490 -11.946 -1.382 1.00 80.81 91 ASN A N 1
ATOM 727 C CA . ASN A 1 91 ? 3.186 -12.752 -0.367 1.00 80.81 91 ASN A CA 1
ATOM 728 C C . ASN A 1 91 ? 2.349 -13.907 0.212 1.00 80.81 91 ASN A C 1
ATOM 730 O O . ASN A 1 91 ? 2.844 -15.022 0.336 1.00 80.81 91 ASN A O 1
ATOM 734 N N . ASN A 1 92 ? 1.074 -13.659 0.524 1.00 83.25 92 ASN A N 1
ATOM 735 C CA . ASN A 1 92 ? 0.204 -14.632 1.195 1.00 83.25 92 ASN A CA 1
ATOM 736 C C . ASN A 1 92 ? -0.781 -15.353 0.257 1.00 83.25 92 ASN A C 1
ATOM 738 O O . ASN A 1 92 ? -1.649 -16.080 0.733 1.00 83.25 92 ASN A O 1
ATOM 742 N N . ILE A 1 93 ? -0.693 -15.123 -1.056 1.00 86.81 93 ILE A N 1
ATOM 743 C CA . ILE A 1 93 ? -1.640 -15.672 -2.043 1.00 86.81 93 ILE A CA 1
ATOM 744 C C . ILE A 1 93 ? -0.895 -16.463 -3.121 1.00 86.81 93 ILE A C 1
ATOM 746 O O . ILE A 1 93 ? -1.299 -17.573 -3.456 1.00 86.81 93 ILE A O 1
ATOM 750 N N . GLY A 1 94 ? 0.211 -15.922 -3.633 1.00 88.25 94 GL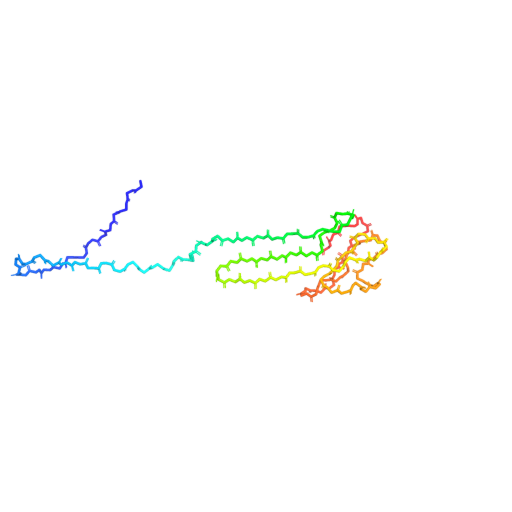Y A N 1
ATOM 751 C CA . GLY A 1 94 ? 1.014 -16.526 -4.690 1.00 88.25 94 GLY A CA 1
ATOM 752 C C . GLY A 1 94 ? 1.044 -15.686 -5.965 1.00 88.25 94 GLY A C 1
ATOM 753 O O . GLY A 1 94 ? 0.868 -14.467 -5.938 1.00 88.25 94 GLY A O 1
ATOM 754 N N . THR A 1 95 ? 1.329 -16.348 -7.084 1.00 94.62 95 THR A N 1
ATOM 755 C CA . THR A 1 95 ? 1.548 -15.704 -8.383 1.00 94.62 95 THR A CA 1
ATOM 756 C C . THR A 1 95 ? 0.257 -15.143 -8.972 1.00 94.62 95 THR A C 1
ATOM 758 O O . THR A 1 95 ? -0.747 -15.846 -9.081 1.00 94.62 95 THR A O 1
ATOM 761 N N . LEU A 1 96 ? 0.321 -13.898 -9.432 1.00 95.44 96 LEU A N 1
ATOM 762 C CA . LEU A 1 96 ? -0.726 -13.227 -10.188 1.00 95.44 96 LEU A CA 1
ATOM 763 C C . LEU A 1 96 ? -0.507 -13.445 -11.684 1.00 95.44 96 LEU A C 1
ATOM 765 O O . LEU A 1 96 ? 0.618 -13.356 -12.180 1.00 95.44 96 LEU A O 1
ATOM 769 N N . ARG A 1 97 ? -1.586 -13.727 -12.419 1.00 95.75 97 ARG A N 1
ATOM 770 C CA . ARG A 1 97 ? -1.541 -13.842 -13.878 1.00 95.75 97 ARG A CA 1
ATOM 771 C C . ARG A 1 97 ? -2.329 -12.721 -14.514 1.00 95.75 97 ARG A C 1
ATOM 773 O O . ARG A 1 97 ? -3.465 -12.464 -14.141 1.00 95.75 97 ARG A O 1
ATOM 780 N N . TRP A 1 98 ? -1.718 -12.099 -15.505 1.00 97.50 98 TRP A N 1
ATOM 781 C CA . TRP A 1 98 ? -2.286 -10.964 -16.208 1.00 97.50 98 TRP A CA 1
ATOM 782 C C . TRP A 1 98 ? -2.609 -11.363 -17.640 1.00 97.50 98 TRP A C 1
ATOM 784 O O . TRP A 1 98 ? -1.857 -12.094 -18.289 1.00 97.50 98 TRP A O 1
ATOM 794 N N . HIS A 1 99 ? -3.741 -10.885 -18.135 1.00 97.19 99 HIS A N 1
ATOM 795 C CA . HIS A 1 99 ? -4.057 -10.919 -19.552 1.00 97.19 99 HIS A CA 1
ATOM 796 C C . HIS A 1 99 ? -3.224 -9.877 -20.312 1.00 97.19 99 HIS A C 1
ATOM 798 O O . HIS A 1 99 ? -2.687 -8.931 -19.737 1.00 97.19 99 HIS A O 1
ATOM 804 N N . TYR A 1 100 ? -3.159 -10.015 -21.638 1.00 94.75 100 TYR A N 1
ATOM 805 C CA . TYR A 1 100 ? -2.403 -9.103 -22.507 1.00 94.75 100 TYR A CA 1
ATOM 806 C C . TYR A 1 100 ? -2.875 -7.638 -22.430 1.00 94.75 100 TYR A C 1
ATOM 808 O O . TYR A 1 100 ? -2.123 -6.727 -22.759 1.00 94.75 100 TYR A O 1
ATOM 816 N N . ASN A 1 101 ? -4.119 -7.404 -22.009 1.00 96.56 101 ASN A N 1
ATOM 817 C CA . ASN A 1 101 ? -4.721 -6.086 -21.807 1.00 96.56 101 ASN A CA 1
ATOM 818 C C . ASN A 1 101 ? -4.538 -5.554 -20.368 1.00 96.56 101 ASN A C 1
ATOM 820 O O . ASN A 1 101 ? -5.242 -4.624 -19.981 1.00 96.56 101 ASN A O 1
ATOM 824 N N . ASN A 1 102 ? -3.616 -6.129 -19.584 1.00 96.88 102 ASN A N 1
ATOM 825 C CA . ASN A 1 102 ? -3.294 -5.756 -18.199 1.00 96.88 102 ASN A CA 1
ATOM 826 C C . ASN A 1 102 ? -4.443 -5.931 -17.186 1.00 96.88 102 ASN A C 1
ATOM 828 O O . ASN A 1 102 ? -4.459 -5.276 -16.146 1.00 96.88 102 ASN A O 1
ATOM 832 N N . THR A 1 103 ? -5.399 -6.827 -17.447 1.00 97.12 103 THR A N 1
ATOM 833 C CA . THR A 1 103 ? -6.392 -7.229 -16.437 1.00 97.12 103 THR A CA 1
ATOM 834 C C . THR A 1 103 ? -5.949 -8.501 -15.717 1.00 97.12 103 THR A C 1
ATOM 836 O O . THR A 1 103 ? -5.362 -9.388 -16.340 1.00 97.12 103 THR A O 1
ATOM 839 N N . LEU A 1 104 ? -6.233 -8.604 -14.417 1.00 96.25 104 LEU A N 1
ATOM 840 C CA . LEU A 1 104 ? -5.958 -9.804 -13.621 1.00 96.25 104 LEU A CA 1
ATOM 841 C C . LEU A 1 104 ? -6.868 -10.963 -14.074 1.00 96.25 104 LEU A C 1
ATOM 843 O O . LEU A 1 104 ? -8.050 -10.730 -14.330 1.00 96.25 104 LEU A O 1
ATOM 847 N N . ASN A 1 105 ? -6.303 -12.166 -14.199 1.00 91.69 105 ASN A N 1
ATOM 848 C CA . ASN A 1 105 ? -6.982 -13.421 -14.553 1.00 91.69 105 ASN A CA 1
ATOM 849 C C . ASN A 1 105 ? -7.427 -14.183 -13.301 1.00 91.69 105 ASN A C 1
ATOM 851 O O . ASN A 1 105 ? -6.559 -14.373 -12.416 1.00 91.69 105 ASN A O 1
#

pLDDT: mean 80.82, std 20.83, range [25.8, 98.62]

Organism: NCBI:txid2360